Protein AF-E3BGP5-F1 (afdb_monomer)

Mean predicted aligned error: 3.5 Å

Organism: NCBI:txid796620

Sequence (124 aa):
MTNDKLLEKFGQILMTEVRDKAIEKYEMIVSGRMKSAAAIEFNKQLSALSDDQLSLIREVVVNSIDDAIHNFLWVIEQHEDHVELICSEGASKANMNDISDGLSGEIYTENGWIALFSKYKENY

Nearest PDB structures (foldseek):
  3lf9-assembly1_A  TM=4.223E-01  e=5.109E+00  synthetic construct
  4oyd-assembly2_D  TM=3.986E-01  e=8.044E+00  synthetic construct

Structure (mmCIF, N/CA/C/O backbone):
data_AF-E3BGP5-F1
#
_entry.id   AF-E3BGP5-F1
#
loop_
_atom_site.group_PDB
_atom_site.id
_atom_site.type_symbol
_atom_site.label_atom_id
_atom_site.label_alt_id
_atom_site.label_comp_id
_atom_site.label_asym_id
_atom_site.label_entity_id
_atom_site.label_seq_id
_atom_site.pdbx_PDB_ins_code
_atom_site.Cartn_x
_atom_site.Cartn_y
_atom_site.Cartn_z
_atom_site.occupancy
_atom_site.B_iso_or_equiv
_atom_site.auth_seq_id
_atom_site.auth_comp_id
_atom_site.auth_asym_id
_atom_site.auth_atom_id
_atom_site.pdbx_PDB_model_num
ATOM 1 N N . MET A 1 1 ? 22.713 5.679 -12.026 1.00 59.59 1 MET A N 1
ATOM 2 C CA . MET A 1 1 ? 21.863 4.871 -11.127 1.00 59.59 1 MET A CA 1
ATOM 3 C C . MET A 1 1 ? 21.277 3.740 -11.955 1.00 59.59 1 MET A C 1
ATOM 5 O O . MET A 1 1 ? 21.102 3.970 -13.143 1.00 59.59 1 MET A O 1
ATOM 9 N N . THR A 1 2 ? 21.082 2.540 -11.406 1.00 80.50 2 THR A N 1
ATOM 10 C CA . THR A 1 2 ? 20.434 1.436 -12.142 1.00 80.50 2 THR A CA 1
ATOM 11 C C . THR A 1 2 ? 18.916 1.620 -12.123 1.00 80.50 2 THR A C 1
ATOM 13 O O . THR A 1 2 ? 18.410 2.329 -11.251 1.00 80.50 2 THR A O 1
ATOM 16 N N . ASN A 1 3 ? 18.208 1.005 -13.072 1.00 82.56 3 ASN A N 1
ATOM 17 C CA . ASN A 1 3 ? 16.744 1.021 -13.125 1.00 82.56 3 ASN A CA 1
ATOM 18 C C . ASN A 1 3 ? 16.136 0.471 -11.822 1.00 82.56 3 ASN A C 1
ATOM 20 O O . ASN A 1 3 ? 15.292 1.135 -11.227 1.00 82.56 3 ASN A O 1
ATOM 24 N N . ASP A 1 4 ? 16.697 -0.618 -11.292 1.00 87.88 4 ASP A N 1
ATOM 25 C CA . ASP A 1 4 ? 16.282 -1.237 -10.024 1.00 87.88 4 ASP A CA 1
ATOM 26 C C . ASP A 1 4 ? 16.258 -0.239 -8.861 1.00 87.88 4 ASP A C 1
ATOM 28 O O . ASP A 1 4 ? 15.331 -0.220 -8.064 1.00 87.88 4 ASP A O 1
ATOM 32 N N . LYS A 1 5 ? 17.233 0.678 -8.795 1.00 92.06 5 LYS A N 1
ATOM 33 C CA . LYS A 1 5 ? 17.286 1.690 -7.729 1.00 92.06 5 LYS A CA 1
ATOM 34 C C . LYS A 1 5 ? 16.168 2.725 -7.834 1.00 92.06 5 LYS A C 1
ATOM 36 O O . LYS A 1 5 ? 15.717 3.224 -6.809 1.00 92.06 5 LYS A O 1
ATOM 41 N N . LEU A 1 6 ? 15.740 3.083 -9.048 1.00 95.75 6 LEU A N 1
ATOM 42 C CA . LEU A 1 6 ? 14.591 3.978 -9.233 1.00 95.75 6 LEU A CA 1
ATOM 43 C C . LEU A 1 6 ? 13.281 3.278 -8.860 1.00 95.75 6 LEU A C 1
ATOM 45 O O . LEU A 1 6 ? 12.409 3.919 -8.273 1.00 95.75 6 LEU A O 1
ATOM 49 N N . LEU A 1 7 ? 13.175 1.982 -9.162 1.00 95.56 7 LEU A N 1
ATOM 50 C CA . LEU A 1 7 ? 12.025 1.157 -8.808 1.00 95.56 7 LEU A CA 1
ATOM 51 C C . LEU A 1 7 ? 11.926 0.960 -7.288 1.00 95.56 7 LEU A C 1
ATOM 53 O O . LEU A 1 7 ? 10.889 1.257 -6.700 1.00 95.56 7 LEU A O 1
ATOM 57 N N . GLU A 1 8 ? 13.030 0.592 -6.630 1.00 95.69 8 GLU A N 1
ATOM 58 C CA . GLU A 1 8 ? 13.138 0.532 -5.166 1.00 95.69 8 GLU A CA 1
ATOM 59 C C . GLU A 1 8 ? 12.792 1.879 -4.525 1.00 95.69 8 GLU A 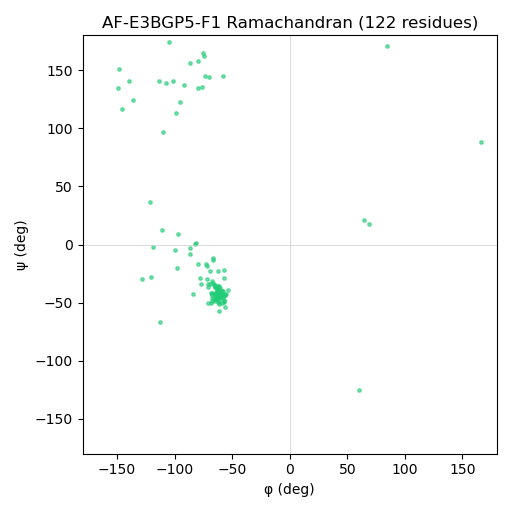C 1
ATOM 61 O O . GLU A 1 8 ? 12.049 1.937 -3.546 1.00 95.69 8 GLU A O 1
ATOM 66 N N . LYS A 1 9 ? 13.294 2.986 -5.090 1.00 96.50 9 LYS A N 1
ATOM 67 C CA . LYS A 1 9 ? 12.997 4.332 -4.593 1.00 96.50 9 LYS A CA 1
ATOM 68 C C . LYS A 1 9 ? 11.508 4.646 -4.668 1.00 96.50 9 LYS A C 1
ATOM 70 O O . LYS A 1 9 ? 10.952 5.191 -3.712 1.00 96.50 9 LYS A O 1
ATOM 75 N N . PHE A 1 10 ? 10.873 4.331 -5.794 1.00 97.38 10 PHE A N 1
ATOM 76 C CA . PHE A 1 10 ? 9.437 4.512 -5.960 1.00 97.38 10 PHE A CA 1
ATOM 77 C C . PHE A 1 10 ? 8.654 3.646 -4.966 1.00 97.38 10 PHE A C 1
ATOM 79 O O . PHE A 1 10 ? 7.820 4.179 -4.233 1.00 97.38 10 PHE A O 1
ATOM 86 N N . GLY A 1 11 ? 8.983 2.355 -4.871 1.00 97.38 11 GLY A N 1
ATOM 87 C CA . GLY A 1 11 ? 8.374 1.426 -3.922 1.00 97.38 11 GLY A CA 1
ATOM 88 C C . GLY A 1 11 ? 8.500 1.901 -2.478 1.00 97.38 11 GLY A C 1
ATOM 89 O O . GLY A 1 11 ? 7.515 1.915 -1.740 1.00 97.38 11 GLY A O 1
ATOM 90 N N . GLN A 1 12 ? 9.677 2.394 -2.085 1.00 98.06 12 GLN A N 1
ATOM 91 C CA . GLN A 1 12 ? 9.900 2.972 -0.764 1.00 98.06 12 GLN A CA 1
ATOM 92 C C . GLN A 1 12 ? 8.962 4.152 -0.500 1.00 98.06 12 GLN A C 1
ATOM 94 O O . GLN A 1 12 ? 8.288 4.167 0.526 1.00 98.06 12 GLN A O 1
ATOM 99 N N . ILE A 1 13 ? 8.886 5.116 -1.425 1.00 98.19 13 ILE A N 1
ATOM 100 C CA . ILE A 1 13 ? 8.002 6.282 -1.292 1.00 98.19 13 ILE A CA 1
ATOM 101 C C . ILE A 1 13 ? 6.542 5.834 -1.186 1.00 98.19 13 ILE A C 1
ATOM 103 O O . ILE A 1 13 ? 5.818 6.306 -0.311 1.00 98.19 13 ILE A O 1
ATOM 107 N N . LEU A 1 14 ? 6.100 4.916 -2.046 1.00 98.31 14 LEU A N 1
ATOM 108 C CA . LEU A 1 14 ? 4.721 4.434 -2.053 1.00 98.31 14 LEU A CA 1
ATOM 109 C C . LEU A 1 14 ? 4.360 3.754 -0.724 1.00 98.31 14 LEU A C 1
ATOM 111 O O . LEU A 1 14 ? 3.306 4.029 -0.148 1.00 98.31 14 LEU A O 1
ATOM 115 N N . MET A 1 15 ? 5.249 2.916 -0.192 1.00 98.38 15 MET A N 1
ATOM 116 C CA . MET A 1 15 ? 5.009 2.242 1.082 1.00 98.38 15 MET A CA 1
ATOM 117 C C . MET A 1 15 ? 5.017 3.217 2.258 1.00 98.38 15 MET A C 1
ATOM 119 O O . MET A 1 15 ? 4.058 3.237 3.026 1.00 98.38 15 MET A O 1
ATOM 123 N N . THR A 1 16 ? 6.042 4.063 2.393 1.00 98.50 16 THR A N 1
ATOM 124 C CA . THR A 1 16 ? 6.183 4.915 3.584 1.00 98.50 16 THR A CA 1
ATOM 125 C C . THR A 1 16 ? 5.254 6.124 3.564 1.00 98.50 16 THR A C 1
ATOM 127 O O . THR A 1 16 ? 4.784 6.558 4.614 1.00 98.50 16 THR A O 1
ATOM 130 N N . GLU A 1 17 ? 4.969 6.689 2.389 1.00 98.31 17 GLU A N 1
ATOM 131 C CA . GLU A 1 17 ? 4.208 7.937 2.267 1.00 98.31 17 GLU A CA 1
ATOM 132 C C . GLU A 1 17 ? 2.726 7.725 1.955 1.00 98.31 17 GLU A C 1
ATOM 134 O O . GLU A 1 17 ? 1.930 8.629 2.221 1.00 98.31 17 GLU A O 1
ATOM 139 N N . VAL A 1 18 ? 2.336 6.560 1.425 1.00 98.31 18 VAL A N 1
ATOM 140 C CA . VAL A 1 18 ? 0.934 6.255 1.098 1.00 98.31 18 VAL A CA 1
ATOM 141 C C . VAL A 1 18 ? 0.396 5.157 2.003 1.00 98.31 18 VAL A C 1
ATOM 143 O O . VAL A 1 18 ? -0.471 5.438 2.834 1.00 98.31 18 VAL A O 1
ATOM 146 N N . ARG A 1 19 ? 0.920 3.931 1.882 1.00 98.06 19 ARG A N 1
ATOM 147 C CA . ARG A 1 19 ? 0.393 2.769 2.615 1.00 98.06 19 ARG A CA 1
ATOM 148 C C . ARG A 1 19 ? 0.511 2.958 4.126 1.00 98.06 19 ARG A C 1
ATOM 150 O O . ARG A 1 19 ? -0.496 2.965 4.833 1.00 98.06 19 ARG A O 1
ATOM 157 N N . ASP A 1 20 ? 1.724 3.193 4.617 1.00 98.56 20 ASP A N 1
ATOM 158 C CA . ASP A 1 20 ? 2.001 3.311 6.048 1.00 98.56 20 ASP A CA 1
ATOM 159 C C . ASP A 1 20 ? 1.262 4.493 6.665 1.00 98.56 20 ASP A C 1
ATOM 161 O O . ASP A 1 20 ? 0.674 4.353 7.733 1.00 98.56 20 ASP A O 1
ATOM 165 N N . LYS A 1 21 ? 1.207 5.641 5.978 1.00 98.25 21 LYS A N 1
ATOM 166 C CA . LYS A 1 21 ? 0.450 6.803 6.465 1.00 98.25 21 LYS A CA 1
ATOM 167 C C . LYS A 1 21 ? -1.052 6.547 6.529 1.00 98.25 21 LYS A C 1
ATOM 169 O O . LYS A 1 21 ? -1.713 7.044 7.446 1.00 98.25 21 LYS A O 1
ATOM 174 N N . ALA A 1 22 ? -1.611 5.794 5.581 1.00 98.12 22 ALA A N 1
ATOM 175 C CA . ALA A 1 22 ? -3.021 5.417 5.614 1.00 98.12 22 ALA A CA 1
ATOM 176 C C . ALA A 1 22 ? -3.320 4.501 6.814 1.00 98.12 22 ALA A C 1
ATOM 178 O O . ALA A 1 22 ? -4.278 4.751 7.554 1.00 98.12 22 ALA A O 1
ATOM 179 N N . ILE A 1 23 ? -2.454 3.518 7.070 1.00 98.31 23 ILE A N 1
ATOM 180 C CA . ILE A 1 23 ? -2.564 2.614 8.222 1.00 98.31 23 ILE A CA 1
ATOM 181 C C . ILE A 1 23 ? -2.335 3.371 9.543 1.00 98.31 23 ILE A C 1
ATOM 183 O O . ILE A 1 23 ? -3.086 3.189 10.501 1.00 98.31 23 ILE A O 1
ATOM 187 N N . GLU A 1 24 ? -1.360 4.280 9.609 1.00 97.62 24 GLU A N 1
ATOM 188 C CA . GLU A 1 24 ? -1.118 5.130 10.783 1.00 97.62 24 GLU A CA 1
ATOM 189 C C . GLU A 1 24 ? -2.319 6.008 11.105 1.00 97.62 24 GLU A C 1
ATOM 191 O O . GLU A 1 24 ? -2.654 6.203 12.273 1.00 97.62 24 GLU A O 1
ATOM 196 N N . LYS A 1 25 ? -3.011 6.523 10.086 1.00 96.06 25 LYS A N 1
ATOM 197 C CA . LYS A 1 25 ? -4.241 7.285 10.298 1.00 96.06 25 LYS A CA 1
ATOM 198 C C . LYS A 1 25 ? -5.320 6.433 10.960 1.00 96.06 25 LYS A C 1
ATOM 200 O O . LYS A 1 25 ? -5.954 6.923 11.895 1.00 96.06 25 LYS A O 1
ATOM 205 N N . TYR A 1 26 ? -5.509 5.190 10.517 1.00 95.94 26 TYR A N 1
ATOM 206 C CA . TYR A 1 26 ? -6.401 4.243 11.190 1.00 95.94 26 TYR A CA 1
ATOM 207 C C . TYR A 1 26 ? -5.984 4.039 12.656 1.00 95.94 26 TYR A C 1
ATOM 209 O O . TYR A 1 26 ? -6.794 4.251 13.559 1.00 95.94 26 TYR A O 1
ATOM 217 N N . GLU A 1 27 ? -4.702 3.768 12.911 1.00 96.38 27 GLU A N 1
ATOM 218 C CA . GLU A 1 27 ? -4.162 3.579 14.266 1.00 96.38 27 GLU A CA 1
ATOM 219 C C . GLU A 1 27 ? -4.371 4.803 15.169 1.00 96.38 27 GLU A C 1
ATOM 221 O O . GLU A 1 27 ? -4.730 4.684 16.344 1.00 96.38 27 GLU A O 1
ATOM 226 N N . MET A 1 28 ? -4.196 6.014 14.639 1.00 96.94 28 MET A N 1
ATOM 227 C CA . MET A 1 28 ? -4.447 7.246 15.388 1.00 96.94 28 MET A CA 1
ATOM 228 C C . MET A 1 28 ? -5.934 7.448 15.707 1.00 96.94 28 MET A C 1
ATOM 230 O O . MET A 1 28 ? -6.248 8.041 16.742 1.00 96.94 28 MET A O 1
ATOM 234 N N . ILE A 1 29 ? -6.848 6.982 14.848 1.00 96.81 29 ILE A N 1
ATOM 235 C CA . ILE A 1 29 ? -8.293 7.012 15.115 1.00 96.81 29 ILE A CA 1
ATOM 236 C C . ILE A 1 29 ? -8.636 5.998 16.208 1.00 96.81 29 ILE A C 1
ATOM 238 O O . ILE A 1 29 ? -9.258 6.375 17.198 1.00 96.81 29 ILE A O 1
ATOM 242 N N . VAL A 1 30 ? -8.194 4.744 16.083 1.00 96.31 30 VAL A N 1
ATOM 243 C CA . VAL A 1 30 ? -8.467 3.683 17.072 1.00 96.31 30 VAL A CA 1
ATOM 244 C C . VAL A 1 30 ? -7.877 4.022 18.443 1.00 96.31 30 VAL A C 1
ATOM 246 O O . VAL A 1 30 ? -8.529 3.825 19.463 1.00 96.31 30 VAL A O 1
ATOM 249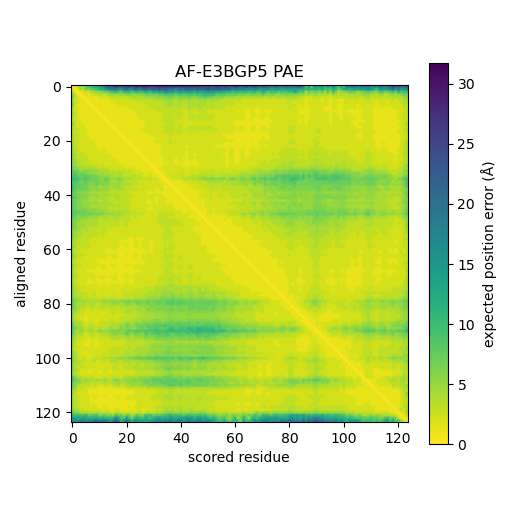 N N . SER A 1 31 ? -6.684 4.621 18.488 1.00 95.44 31 SER A N 1
ATOM 250 C CA . SER A 1 31 ? -6.032 5.031 19.743 1.00 95.44 31 SER A CA 1
ATOM 251 C C . SER A 1 31 ? -6.509 6.377 20.309 1.00 95.44 31 SER A C 1
ATOM 253 O O . SER A 1 31 ? -5.988 6.824 21.332 1.00 95.44 31 SER A O 1
ATOM 255 N N . GLY A 1 32 ? -7.453 7.061 19.652 1.00 95.44 32 GLY A N 1
ATOM 256 C CA . GLY A 1 32 ? -7.996 8.345 20.115 1.00 95.44 32 GLY A CA 1
ATOM 257 C C . GLY A 1 32 ? -7.006 9.518 20.045 1.00 95.44 32 GLY A C 1
ATOM 258 O O . GLY A 1 32 ? -7.207 10.549 20.684 1.00 95.44 32 GLY A O 1
ATOM 259 N N . ARG A 1 33 ? -5.920 9.387 19.274 1.00 96.00 33 ARG A N 1
ATOM 260 C CA . ARG A 1 33 ? -4.890 10.433 19.107 1.00 96.00 33 ARG A CA 1
ATOM 261 C C . ARG A 1 33 ? -5.307 11.527 18.120 1.00 96.00 33 ARG A C 1
ATOM 263 O O . ARG A 1 33 ? -4.722 12.612 18.117 1.00 96.00 33 ARG A O 1
ATOM 270 N N . MET A 1 34 ? -6.321 11.265 17.294 1.00 94.62 34 MET A N 1
ATOM 271 C CA . MET A 1 34 ? -6.893 12.241 16.364 1.00 94.62 34 MET A CA 1
ATOM 272 C C . MET A 1 34 ? -7.861 13.203 17.062 1.00 94.62 34 MET A C 1
ATOM 274 O O . MET A 1 34 ? -8.747 12.786 17.798 1.00 94.62 34 MET A O 1
ATOM 278 N N . LYS A 1 35 ? -7.734 14.504 16.772 1.00 92.44 35 LYS A N 1
ATOM 279 C CA . LYS A 1 35 ? -8.528 15.570 17.420 1.00 92.44 35 LYS A CA 1
ATOM 280 C C . LYS A 1 35 ? -9.721 16.074 16.603 1.00 92.44 35 LYS A C 1
ATOM 282 O O . LYS A 1 35 ? -10.455 16.939 17.073 1.00 92.44 35 LYS A O 1
ATOM 287 N N . SER A 1 36 ? -9.897 15.608 15.366 1.00 95.31 36 SER A N 1
ATOM 288 C CA . SER A 1 36 ? -11.033 16.039 14.548 1.00 95.31 36 SER A CA 1
ATOM 289 C C . SER A 1 36 ? -12.337 15.456 15.094 1.00 95.31 36 SER A C 1
ATOM 291 O 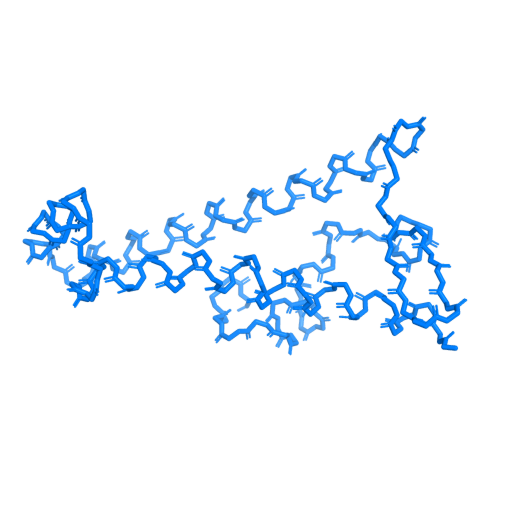O . SER A 1 36 ? -12.364 14.317 15.552 1.00 95.31 36 SER A O 1
ATOM 293 N N . ALA A 1 37 ? -13.433 16.217 15.010 1.00 95.38 37 ALA A N 1
ATOM 294 C CA . ALA A 1 37 ? -14.734 15.790 15.536 1.00 95.38 37 ALA A CA 1
ATOM 295 C C . ALA A 1 37 ? -15.184 14.432 14.964 1.00 95.38 37 ALA A C 1
ATOM 297 O O . ALA A 1 37 ? -15.621 13.564 15.711 1.00 95.38 37 ALA A O 1
ATOM 298 N N . ALA A 1 38 ? -14.993 14.217 13.657 1.00 94.69 38 ALA A N 1
ATOM 299 C CA . ALA A 1 38 ? -15.304 12.944 13.010 1.00 94.69 38 ALA A CA 1
ATOM 300 C C . ALA A 1 38 ? -14.462 11.778 13.557 1.00 94.69 38 ALA A C 1
ATOM 302 O O . ALA A 1 38 ? -14.989 10.694 13.777 1.00 94.69 38 ALA A O 1
ATOM 303 N N . ALA A 1 39 ? -13.166 11.990 13.808 1.00 94.25 39 ALA A N 1
ATOM 304 C CA . ALA A 1 39 ? -12.303 10.939 14.340 1.00 94.25 39 ALA A CA 1
ATOM 305 C C . ALA A 1 39 ? -12.611 10.615 15.807 1.00 94.25 39 ALA A C 1
ATOM 307 O O . ALA A 1 39 ? -12.529 9.455 16.191 1.00 94.25 39 ALA A O 1
ATOM 308 N N . ILE A 1 40 ? -13.000 11.615 16.603 1.00 95.62 40 ILE A N 1
ATOM 309 C CA . ILE A 1 40 ? -13.455 11.413 17.986 1.00 95.62 40 ILE A CA 1
ATOM 310 C C . ILE A 1 40 ? -14.731 10.563 18.005 1.00 95.62 40 ILE A C 1
ATOM 312 O O . ILE A 1 40 ? -14.831 9.625 18.793 1.00 95.62 40 ILE A O 1
ATOM 316 N N . GLU A 1 41 ? -15.686 10.853 17.118 1.00 95.69 41 GLU A N 1
ATOM 317 C CA . GLU A 1 41 ? -16.924 10.075 17.024 1.00 95.69 41 GLU A CA 1
ATOM 318 C C . GLU A 1 41 ? -16.658 8.632 16.570 1.00 95.69 41 GLU A C 1
ATOM 320 O O . GLU A 1 41 ? -17.169 7.692 17.179 1.00 95.69 41 GLU A O 1
ATOM 325 N N . PHE A 1 42 ? -15.784 8.433 15.576 1.00 95.00 42 PHE A N 1
ATOM 326 C CA . PHE A 1 42 ? -15.353 7.087 15.191 1.00 95.00 42 PHE A CA 1
ATOM 327 C C . PHE A 1 42 ? -14.656 6.355 16.335 1.00 95.00 42 PHE A C 1
ATOM 329 O O . PHE A 1 42 ? -14.991 5.206 16.606 1.00 95.00 42 PHE A O 1
ATOM 336 N N . ASN A 1 43 ? -13.726 7.009 17.036 1.00 97.00 43 ASN A N 1
ATOM 337 C CA . ASN A 1 43 ? -13.032 6.409 18.170 1.00 97.00 43 ASN A CA 1
ATOM 338 C C . ASN A 1 43 ? -14.012 5.939 19.250 1.00 97.00 43 ASN A C 1
ATOM 340 O O . ASN A 1 43 ? -13.887 4.821 19.737 1.00 97.00 43 ASN A O 1
ATOM 344 N N . LYS A 1 44 ? -15.027 6.749 19.573 1.00 95.88 44 LYS A N 1
ATOM 345 C CA . LYS A 1 44 ? -16.063 6.381 20.543 1.00 95.88 44 LYS A CA 1
ATOM 346 C C . LYS A 1 44 ? -16.791 5.099 20.136 1.00 95.88 44 LYS A C 1
ATOM 348 O O . LYS A 1 44 ? -16.975 4.220 20.973 1.00 95.88 44 LYS A O 1
ATOM 353 N N . GLN A 1 45 ? -17.176 4.973 18.867 1.00 96.25 45 GLN A N 1
ATOM 354 C CA . GLN A 1 45 ? -17.846 3.770 18.360 1.00 96.25 45 GLN A CA 1
ATOM 355 C C . GLN A 1 45 ? -16.911 2.555 18.358 1.00 96.25 45 GLN A C 1
ATOM 357 O O . GLN A 1 45 ? -17.298 1.481 18.810 1.00 96.25 45 GLN A O 1
ATOM 362 N N . LEU A 1 46 ? -15.665 2.741 17.919 1.00 95.56 46 LEU A N 1
ATOM 363 C CA . LEU A 1 46 ? -14.649 1.688 17.874 1.00 95.56 46 LEU A CA 1
ATOM 364 C C . LEU A 1 46 ? -14.253 1.205 19.277 1.00 95.56 46 LEU A C 1
ATOM 366 O O . LEU A 1 46 ? -14.040 0.016 19.470 1.00 95.56 46 LEU A O 1
ATOM 370 N N . SER A 1 47 ? -14.227 2.093 20.275 1.00 94.62 47 SER A N 1
ATOM 371 C CA . SER A 1 47 ? -13.882 1.754 21.665 1.00 94.62 47 SER A CA 1
ATOM 372 C C . SER A 1 47 ? -14.891 0.840 22.369 1.00 94.62 47 SER A C 1
ATOM 374 O O . SER A 1 47 ? -14.595 0.314 23.438 1.00 94.62 47 SER A O 1
ATOM 376 N N . ALA A 1 48 ? -16.081 0.653 21.790 1.00 95.94 48 ALA A N 1
ATOM 377 C CA . ALA A 1 48 ? -17.083 -0.283 22.291 1.00 95.94 48 ALA A CA 1
ATOM 378 C C . ALA A 1 48 ? -16.893 -1.717 21.760 1.00 95.94 48 ALA A C 1
ATOM 380 O O . ALA A 1 48 ? -17.608 -2.621 22.194 1.00 95.94 48 ALA A O 1
ATOM 381 N N . LEU A 1 49 ? -15.97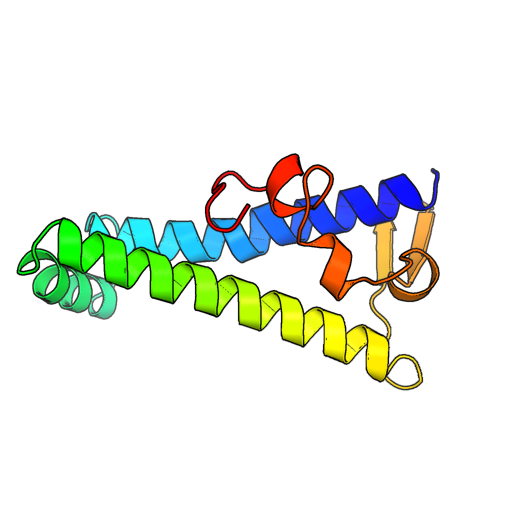9 -1.919 20.808 1.00 96.94 49 LEU A N 1
ATOM 382 C CA . LEU A 1 49 ? -15.697 -3.214 20.192 1.00 96.94 49 LEU A CA 1
ATOM 383 C C . LEU A 1 49 ? -14.658 -4.000 21.000 1.00 96.94 49 LEU A C 1
ATOM 385 O O . LEU A 1 49 ? -13.850 -3.418 21.722 1.00 96.94 49 LEU A O 1
ATOM 389 N N . SER A 1 50 ? -14.671 -5.327 20.863 1.00 97.44 50 SER A N 1
ATOM 390 C CA . SER A 1 50 ? -13.612 -6.177 21.416 1.00 97.44 50 SER A CA 1
ATOM 391 C C . SER A 1 50 ? -12.324 -6.089 20.593 1.00 97.44 50 SER A C 1
ATOM 393 O O . SER A 1 50 ? -12.345 -5.712 19.419 1.00 97.44 50 SER A O 1
ATOM 395 N N . ASP A 1 51 ? -11.208 -6.518 21.185 1.00 95.75 51 ASP A N 1
ATOM 396 C CA . ASP A 1 51 ? -9.913 -6.575 20.497 1.00 95.75 51 ASP A CA 1
ATOM 397 C C . ASP A 1 51 ? -9.970 -7.452 19.233 1.00 95.75 51 ASP A C 1
ATOM 399 O O . ASP A 1 51 ? -9.457 -7.052 18.190 1.00 95.75 51 ASP A O 1
ATOM 403 N N . ASP A 1 52 ? -10.677 -8.589 19.273 1.00 97.25 52 ASP A N 1
ATOM 404 C CA . ASP A 1 52 ? -10.868 -9.461 18.102 1.00 97.25 52 ASP A CA 1
ATOM 405 C C . ASP A 1 52 ? -11.637 -8.755 16.973 1.00 97.25 52 ASP A C 1
ATOM 407 O O . ASP A 1 52 ? -11.296 -8.880 15.795 1.00 97.25 52 ASP A O 1
ATOM 411 N N . GLN A 1 53 ? -12.668 -7.974 17.318 1.00 97.69 53 GLN A N 1
ATOM 412 C CA . GLN A 1 53 ? -13.437 -7.197 16.342 1.00 97.69 53 GLN A CA 1
ATOM 413 C C . GLN A 1 53 ? -12.595 -6.068 15.740 1.00 97.69 53 GLN A C 1
ATOM 415 O O . GLN A 1 53 ? -12.641 -5.848 14.530 1.00 97.69 53 GLN A O 1
ATOM 420 N N . LEU A 1 54 ? -11.807 -5.369 16.562 1.00 96.69 54 LEU A N 1
ATOM 421 C CA . LEU A 1 54 ? -10.881 -4.335 16.097 1.00 96.69 54 LEU A CA 1
ATOM 422 C C . LEU A 1 54 ? -9.772 -4.916 15.217 1.00 96.69 54 LEU A C 1
ATOM 424 O O . LEU A 1 54 ? -9.395 -4.288 14.227 1.00 96.69 54 LEU A O 1
ATOM 428 N N . SER A 1 55 ? -9.287 -6.117 15.536 1.00 96.00 55 SER A N 1
ATOM 429 C CA . SER A 1 55 ? -8.309 -6.835 14.718 1.00 96.00 55 SER A CA 1
ATOM 430 C C . SER A 1 55 ? -8.884 -7.190 13.348 1.00 96.00 55 SER A C 1
ATOM 432 O O . SER A 1 55 ? -8.245 -6.917 12.335 1.00 96.00 55 SER A O 1
ATOM 434 N N . LEU A 1 56 ? -10.113 -7.716 13.291 1.00 96.94 56 LEU A N 1
ATOM 435 C CA . LEU A 1 56 ? -10.782 -8.013 12.021 1.00 96.94 56 LEU A CA 1
ATOM 436 C C . LEU A 1 56 ? -11.015 -6.744 11.184 1.00 96.94 56 LEU A C 1
ATOM 438 O O . LEU A 1 56 ? -10.787 -6.737 9.977 1.00 96.94 56 LEU A O 1
ATOM 442 N N . ILE A 1 57 ? -11.438 -5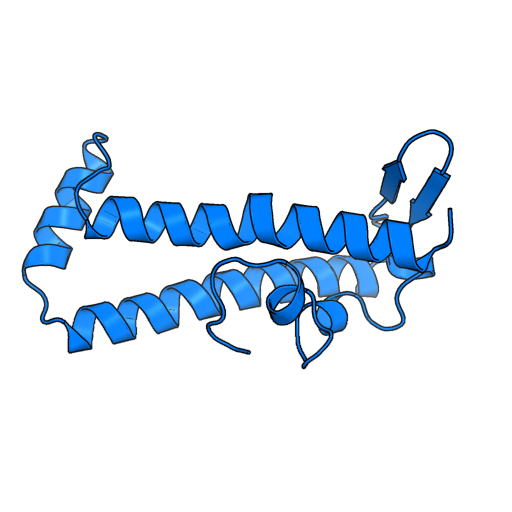.643 11.814 1.00 96.69 57 ILE A N 1
ATOM 443 C CA . ILE A 1 57 ? -11.602 -4.357 11.119 1.00 96.69 57 ILE A CA 1
ATOM 444 C C . ILE A 1 57 ? -10.260 -3.868 10.573 1.00 96.69 57 ILE A C 1
ATOM 446 O O . ILE A 1 57 ? -10.201 -3.418 9.429 1.00 96.69 57 ILE A O 1
ATOM 450 N N . ARG A 1 58 ? -9.186 -3.969 11.365 1.00 96.69 58 ARG A N 1
ATOM 451 C CA . ARG A 1 58 ? -7.836 -3.614 10.922 1.00 96.69 58 ARG A CA 1
ATOM 452 C C . ARG A 1 58 ? -7.446 -4.415 9.685 1.00 96.69 58 ARG A C 1
ATOM 454 O O . ARG A 1 58 ? -7.000 -3.814 8.715 1.00 96.69 58 ARG A O 1
ATOM 461 N N . GLU A 1 59 ? -7.652 -5.728 9.700 1.00 97.06 59 GLU A N 1
ATOM 462 C CA . GLU A 1 59 ? -7.359 -6.604 8.564 1.00 97.06 59 GLU A CA 1
ATOM 463 C C . GLU A 1 59 ? -8.114 -6.160 7.305 1.00 97.06 59 GLU A C 1
ATOM 465 O O . GLU A 1 59 ? -7.499 -5.962 6.258 1.00 97.06 59 GLU A O 1
ATOM 470 N N . VAL A 1 60 ? -9.421 -5.899 7.411 1.00 97.31 60 VAL A N 1
ATOM 471 C CA . VAL A 1 60 ? -10.234 -5.409 6.284 1.00 97.31 60 VAL A CA 1
ATOM 472 C C . VAL A 1 60 ? -9.732 -4.058 5.766 1.00 97.31 60 VAL A C 1
ATOM 474 O O . VAL A 1 60 ? -9.648 -3.856 4.554 1.00 97.31 60 VAL A O 1
ATOM 477 N N . VAL A 1 61 ? -9.384 -3.128 6.660 1.00 97.19 61 VAL A N 1
ATOM 478 C CA . VAL A 1 61 ? -8.871 -1.800 6.289 1.00 97.19 61 VAL A CA 1
ATOM 479 C C . VAL A 1 61 ? -7.532 -1.910 5.565 1.00 97.19 61 VAL A C 1
ATOM 481 O O . VAL A 1 61 ? -7.368 -1.283 4.521 1.00 97.19 61 VAL A O 1
ATOM 484 N N . VAL A 1 62 ? -6.591 -2.700 6.091 1.00 97.56 62 VAL A N 1
ATOM 485 C CA . VAL A 1 62 ? -5.270 -2.881 5.473 1.00 97.56 62 VAL A CA 1
ATOM 486 C C . VAL A 1 62 ? -5.409 -3.548 4.104 1.00 97.56 62 VAL A C 1
ATOM 488 O O . VAL A 1 62 ? -4.882 -3.016 3.133 1.00 97.56 62 VAL A O 1
ATOM 491 N N . ASN A 1 63 ? -6.202 -4.620 3.989 1.00 97.00 63 ASN A N 1
ATOM 492 C CA . ASN A 1 63 ? -6.472 -5.265 2.698 1.00 97.00 63 ASN A CA 1
ATOM 493 C C . ASN A 1 63 ? -7.110 -4.296 1.692 1.00 97.00 63 ASN A C 1
ATOM 495 O O . ASN A 1 63 ? -6.687 -4.232 0.546 1.00 97.00 63 ASN A O 1
ATOM 499 N N . SER A 1 64 ? -8.060 -3.461 2.126 1.00 98.12 64 SER A N 1
ATOM 500 C CA . SER A 1 64 ? -8.688 -2.467 1.241 1.00 98.12 64 SER A CA 1
ATOM 501 C C . SER A 1 64 ? -7.702 -1.399 0.746 1.00 98.12 64 SER A C 1
ATOM 503 O O . SER A 1 64 ? -7.834 -0.905 -0.374 1.00 98.12 64 SER A O 1
ATOM 505 N N . ILE A 1 65 ? -6.731 -1.006 1.580 1.00 98.19 65 ILE A N 1
ATOM 506 C CA . ILE A 1 65 ? -5.655 -0.082 1.190 1.00 98.19 65 ILE A CA 1
ATOM 507 C C . ILE A 1 65 ? -4.741 -0.759 0.164 1.00 98.19 65 ILE A C 1
ATOM 509 O O . ILE A 1 65 ?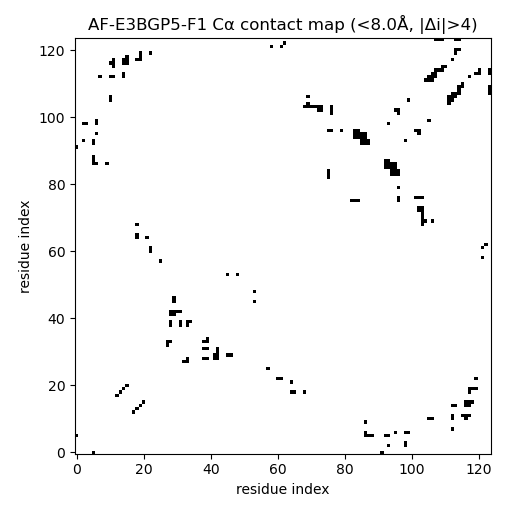 -4.429 -0.149 -0.859 1.00 98.19 65 ILE A O 1
ATOM 513 N N . ASP A 1 66 ? -4.352 -2.006 0.420 1.00 97.44 66 ASP A N 1
ATOM 514 C CA . ASP A 1 66 ? -3.468 -2.783 -0.451 1.00 97.44 66 ASP A CA 1
ATOM 515 C C . ASP A 1 66 ? -4.110 -3.015 -1.821 1.00 97.44 66 ASP A C 1
ATOM 517 O O . ASP A 1 66 ? -3.487 -2.725 -2.840 1.00 97.44 66 ASP A O 1
ATOM 521 N N . ASP A 1 67 ? -5.383 -3.411 -1.851 1.00 97.56 67 ASP A N 1
ATOM 522 C CA . ASP A 1 67 ? -6.162 -3.586 -3.079 1.00 97.56 67 ASP A CA 1
ATOM 523 C C . ASP A 1 67 ? -6.276 -2.284 -3.874 1.00 97.56 67 ASP A C 1
ATOM 525 O O . ASP A 1 67 ? -6.187 -2.282 -5.103 1.00 97.56 67 ASP A O 1
ATOM 529 N N . ALA A 1 68 ? -6.476 -1.148 -3.202 1.00 98.44 68 ALA A N 1
ATOM 530 C CA . ALA A 1 68 ? -6.544 0.142 -3.880 1.00 98.44 68 ALA A CA 1
ATOM 531 C C . ALA A 1 68 ? -5.201 0.510 -4.531 1.00 98.44 68 ALA A C 1
ATOM 533 O O . ALA A 1 68 ? -5.188 0.991 -5.665 1.00 98.44 68 ALA A O 1
ATOM 534 N N . ILE A 1 69 ? -4.082 0.266 -3.839 1.00 98.19 69 ILE A N 1
ATOM 535 C CA . ILE A 1 69 ? -2.736 0.499 -4.380 1.00 98.19 69 ILE A CA 1
ATOM 536 C C . ILE A 1 69 ? -2.465 -0.457 -5.546 1.00 98.19 69 ILE A C 1
ATOM 538 O O . ILE A 1 69 ? -2.036 -0.003 -6.604 1.00 98.19 69 ILE A O 1
ATOM 542 N N . HIS A 1 70 ? -2.768 -1.745 -5.389 1.00 97.81 70 HIS A N 1
ATOM 543 C CA . HIS A 1 70 ? -2.613 -2.746 -6.442 1.00 97.81 70 HIS A CA 1
ATOM 544 C C . HIS A 1 70 ? -3.389 -2.366 -7.701 1.00 97.81 70 HIS A C 1
ATOM 546 O O . HIS A 1 70 ? -2.804 -2.263 -8.776 1.00 97.81 70 HIS A O 1
ATOM 552 N N . ASN A 1 71 ? -4.688 -2.086 -7.566 1.00 98.12 71 ASN A N 1
ATOM 553 C CA . ASN A 1 71 ? -5.536 -1.705 -8.693 1.00 98.12 71 ASN A CA 1
ATOM 554 C C . ASN A 1 71 ? -5.065 -0.403 -9.348 1.00 98.12 71 ASN A C 1
ATOM 556 O O . ASN A 1 71 ? -5.146 -0.267 -10.567 1.00 98.12 71 ASN A O 1
ATOM 560 N N . PHE A 1 72 ? -4.558 0.551 -8.560 1.00 97.94 72 PHE A N 1
ATOM 561 C CA . PHE A 1 72 ? -3.971 1.771 -9.101 1.00 97.94 72 PHE A CA 1
ATOM 562 C C . PHE A 1 72 ? -2.753 1.462 -9.977 1.00 97.94 72 PHE A C 1
ATOM 564 O O . PHE A 1 72 ? -2.721 1.906 -11.121 1.00 97.94 72 PHE A O 1
ATOM 571 N N . LEU A 1 73 ? -1.787 0.680 -9.482 1.00 97.56 73 LEU A N 1
ATOM 572 C CA . LEU A 1 73 ? -0.606 0.300 -10.265 1.00 97.56 73 LEU A CA 1
ATOM 573 C C . LEU A 1 73 ? -0.992 -0.516 -11.501 1.00 97.56 73 LEU A C 1
ATOM 575 O O . LEU A 1 73 ? -0.508 -0.228 -12.589 1.00 97.56 73 LEU A O 1
ATOM 579 N N . TRP A 1 74 ? -1.931 -1.449 -11.357 1.00 97.00 74 TRP A N 1
ATOM 580 C CA . TRP A 1 74 ? -2.430 -2.253 -12.467 1.00 97.00 74 TRP A CA 1
ATOM 581 C C . TRP A 1 74 ? -3.033 -1.384 -13.578 1.00 97.00 74 TRP A C 1
ATOM 583 O O . TRP A 1 74 ? -2.747 -1.597 -14.751 1.00 97.00 74 TRP A O 1
ATOM 593 N N . VAL A 1 75 ? -3.815 -0.351 -13.237 1.00 97.25 75 VAL A N 1
ATOM 594 C CA . VAL A 1 75 ? -4.349 0.601 -14.229 1.00 97.25 75 VAL A CA 1
ATOM 595 C C . VAL A 1 75 ? -3.231 1.347 -14.958 1.00 97.25 75 VAL A C 1
ATOM 597 O O . VAL A 1 75 ? -3.340 1.551 -16.165 1.00 97.25 75 VAL A O 1
ATOM 600 N N . ILE A 1 76 ? -2.164 1.746 -14.259 1.00 96.19 76 ILE A N 1
ATOM 601 C CA . ILE A 1 76 ? -1.003 2.385 -14.895 1.00 96.19 76 ILE A CA 1
ATOM 602 C C . ILE A 1 76 ? -0.343 1.430 -15.896 1.00 96.19 76 ILE A C 1
ATOM 604 O O . ILE A 1 76 ? -0.004 1.857 -16.997 1.00 96.19 76 ILE A O 1
ATOM 608 N N . GLU A 1 77 ? -0.207 0.148 -15.558 1.00 94.75 77 GLU A N 1
ATOM 609 C CA . GLU A 1 77 ? 0.350 -0.863 -16.465 1.00 94.75 77 GLU A CA 1
ATOM 610 C C . GLU A 1 77 ? -0.538 -1.092 -17.694 1.00 94.75 77 GLU A C 1
ATOM 612 O O . GLU A 1 77 ? -0.062 -1.074 -18.824 1.00 94.75 77 GLU A O 1
ATOM 617 N N . GLN A 1 78 ? -1.846 -1.284 -17.499 1.00 96.56 78 GLN A N 1
ATOM 618 C CA . GLN A 1 78 ? -2.760 -1.633 -18.596 1.00 96.56 78 GLN A CA 1
ATOM 619 C C . GLN A 1 78 ? -3.053 -0.476 -19.558 1.00 96.56 78 GLN A C 1
ATOM 621 O O . GLN A 1 78 ? -3.582 -0.695 -20.648 1.00 96.56 78 GLN A O 1
ATOM 626 N N . HIS A 1 79 ? -2.763 0.758 -19.151 1.00 96.19 79 HIS A N 1
ATOM 627 C CA . HIS A 1 79 ? -3.058 1.962 -19.920 1.00 96.19 79 HIS A CA 1
ATOM 628 C C . HIS A 1 79 ? -1.793 2.777 -20.224 1.00 96.19 79 HIS A C 1
ATOM 630 O O . HIS A 1 79 ? -1.853 4.008 -20.263 1.00 96.19 79 HIS A O 1
ATOM 636 N N . GLU A 1 80 ? -0.666 2.102 -20.477 1.00 92.94 80 GLU A N 1
ATOM 637 C CA . GLU A 1 80 ? 0.629 2.735 -20.775 1.00 92.94 80 GLU A CA 1
ATOM 638 C C . GLU A 1 80 ? 0.599 3.682 -21.990 1.00 92.94 80 GLU A C 1
ATOM 640 O O . GLU A 1 80 ? 1.287 4.698 -21.999 1.00 92.94 80 GLU A O 1
ATOM 645 N N . ASP A 1 81 ? -0.290 3.438 -22.961 1.00 95.06 81 ASP A N 1
ATOM 646 C CA . ASP A 1 81 ? -0.530 4.329 -24.111 1.00 95.06 81 ASP A CA 1
ATOM 647 C C . ASP A 1 81 ? -1.160 5.689 -23.726 1.00 95.06 81 ASP A C 1
ATOM 649 O O . ASP A 1 81 ? -1.290 6.596 -24.558 1.00 95.06 81 ASP A O 1
ATOM 653 N N . HIS A 1 82 ? -1.634 5.834 -22.487 1.00 95.62 82 HIS A N 1
ATOM 654 C CA . HIS A 1 82 ? -2.404 6.991 -22.021 1.00 95.62 82 HIS A CA 1
ATOM 655 C C . HIS A 1 82 ? -1.856 7.624 -20.744 1.00 95.62 82 HIS A C 1
ATOM 657 O O . HIS A 1 82 ? -2.047 8.826 -20.536 1.00 95.62 82 HIS A O 1
ATOM 663 N N . VAL A 1 83 ? -1.225 6.835 -19.874 1.00 94.56 83 VAL A N 1
ATOM 664 C CA . VAL A 1 83 ? -0.744 7.286 -18.570 1.00 94.56 83 VAL A CA 1
ATOM 665 C C . VAL A 1 83 ? 0.658 6.749 -18.327 1.00 94.56 83 VAL A C 1
ATOM 667 O O . VAL A 1 83 ? 0.882 5.546 -18.324 1.00 94.56 83 VAL A O 1
ATOM 670 N N . GLU A 1 84 ? 1.587 7.659 -18.050 1.00 94.75 84 GLU A N 1
ATOM 671 C CA . GLU A 1 84 ? 2.947 7.323 -17.638 1.00 94.75 84 GLU A CA 1
ATOM 672 C C . GLU A 1 84 ? 3.136 7.617 -16.149 1.00 94.75 84 GLU A C 1
ATOM 674 O O . GLU A 1 84 ? 2.721 8.670 -15.646 1.00 94.75 84 GLU A O 1
ATOM 679 N N . LEU A 1 85 ? 3.837 6.723 -15.451 1.00 96.25 85 LEU A N 1
ATOM 680 C CA . LEU A 1 85 ? 4.251 6.934 -14.070 1.00 96.25 85 LEU A CA 1
ATOM 681 C C . LEU A 1 85 ? 5.758 7.133 -14.026 1.00 96.25 85 LEU A C 1
ATOM 683 O O . LEU A 1 85 ? 6.538 6.187 -14.009 1.00 96.25 85 LEU A O 1
ATOM 687 N N . ILE A 1 86 ? 6.177 8.392 -13.994 1.00 96.38 86 ILE A N 1
ATOM 688 C CA . ILE A 1 86 ? 7.594 8.724 -14.038 1.00 96.38 86 ILE A CA 1
ATOM 689 C C . ILE A 1 86 ? 8.169 8.925 -12.632 1.00 96.38 86 ILE A C 1
ATOM 691 O O . ILE A 1 86 ? 7.754 9.834 -11.911 1.00 96.38 86 ILE A O 1
ATOM 695 N N . CYS A 1 87 ? 9.206 8.155 -12.288 1.00 95.81 87 CYS A N 1
ATOM 696 C CA . CYS A 1 87 ? 10.059 8.407 -11.124 1.00 95.81 87 CYS A CA 1
ATOM 697 C C . CYS A 1 87 ? 11.379 9.059 -11.560 1.00 95.81 87 CYS A C 1
ATOM 699 O O . CYS A 1 87 ? 11.970 8.705 -12.585 1.00 95.81 87 CYS A O 1
ATOM 701 N N . SER A 1 88 ? 11.860 10.018 -10.770 1.00 94.19 88 SER A N 1
ATOM 702 C CA . SER A 1 88 ? 13.124 10.708 -11.024 1.00 94.19 88 SER A CA 1
ATOM 703 C C . SER A 1 88 ? 13.902 10.946 -9.741 1.00 94.19 88 SER A C 1
ATOM 705 O O . SER A 1 88 ? 13.327 11.355 -8.733 1.00 94.19 88 SER A O 1
ATOM 707 N N . GLU A 1 89 ? 15.219 10.792 -9.810 1.00 90.25 89 GLU A N 1
ATOM 708 C CA . GLU A 1 89 ? 16.131 11.124 -8.720 1.00 90.25 89 GLU A CA 1
ATOM 709 C C . GLU A 1 89 ? 17.459 11.645 -9.293 1.00 90.25 89 GLU A C 1
ATOM 711 O O . GLU A 1 89 ? 18.182 10.972 -10.039 1.00 90.25 89 GLU A O 1
ATOM 716 N N . GLY A 1 90 ? 17.752 12.912 -8.984 1.00 89.06 90 GLY A N 1
ATOM 717 C CA . GLY A 1 90 ? 18.848 13.656 -9.598 1.00 89.06 90 GLY A CA 1
ATOM 718 C C . GLY A 1 90 ? 18.671 13.777 -11.115 1.00 89.06 90 GLY A C 1
ATOM 719 O O . GLY A 1 90 ? 17.647 14.253 -11.592 1.00 89.06 90 GLY A O 1
ATOM 720 N N . ALA A 1 91 ? 19.682 13.345 -11.873 1.00 90.12 91 ALA A N 1
ATOM 721 C CA . ALA A 1 91 ? 19.649 13.322 -13.338 1.00 90.12 91 ALA A CA 1
ATOM 722 C C . ALA A 1 91 ? 19.020 12.040 -13.925 1.00 90.12 91 ALA A C 1
ATOM 724 O O . ALA A 1 91 ? 18.927 11.920 -15.144 1.00 90.12 91 ALA A O 1
ATOM 725 N N . SER A 1 92 ? 18.631 11.070 -13.087 1.00 90.56 92 SER A N 1
ATOM 726 C CA . SER A 1 92 ? 18.022 9.812 -13.544 1.00 90.56 92 SER A CA 1
ATOM 727 C C . SER A 1 92 ? 16.501 9.954 -13.576 1.00 90.56 92 SER A C 1
ATOM 729 O O . SER A 1 92 ? 15.918 10.514 -12.647 1.00 90.56 92 SER A O 1
ATOM 731 N N . LYS A 1 93 ? 15.860 9.445 -14.630 1.00 95.06 93 LYS A N 1
ATOM 732 C CA . LYS A 1 93 ? 14.407 9.476 -14.837 1.00 95.06 93 LYS A CA 1
ATOM 733 C C . LYS A 1 93 ? 14.002 8.235 -15.632 1.00 95.06 93 LYS A C 1
ATOM 735 O O . LYS A 1 93 ? 14.667 7.932 -16.619 1.00 95.06 93 LYS A O 1
ATOM 740 N N . ALA A 1 94 ? 12.935 7.562 -15.22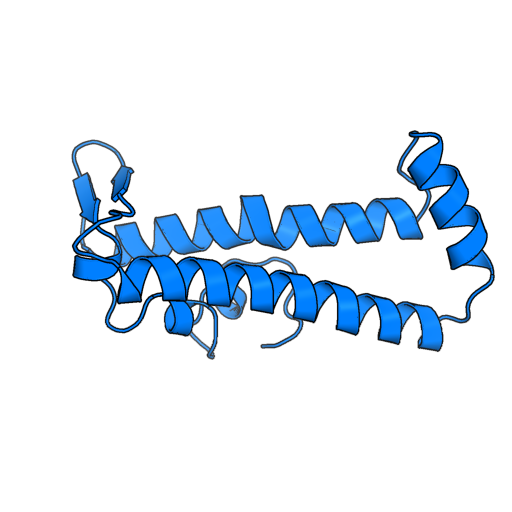1 1.00 96.06 94 ALA A N 1
ATOM 741 C CA . ALA A 1 94 ? 12.376 6.415 -15.933 1.00 96.06 94 ALA A CA 1
ATOM 742 C C . ALA A 1 94 ? 10.858 6.342 -15.732 1.00 96.06 94 ALA A C 1
ATOM 744 O O . ALA A 1 94 ? 10.352 6.792 -14.700 1.00 96.06 94 ALA A O 1
ATOM 745 N N . ASN A 1 95 ? 10.149 5.784 -16.712 1.00 96.31 95 ASN A N 1
ATOM 746 C CA . ASN A 1 95 ? 8.776 5.327 -16.532 1.00 96.31 95 ASN A CA 1
ATOM 747 C C . ASN A 1 95 ? 8.799 4.002 -15.763 1.00 96.31 95 ASN A C 1
ATOM 749 O O . ASN A 1 9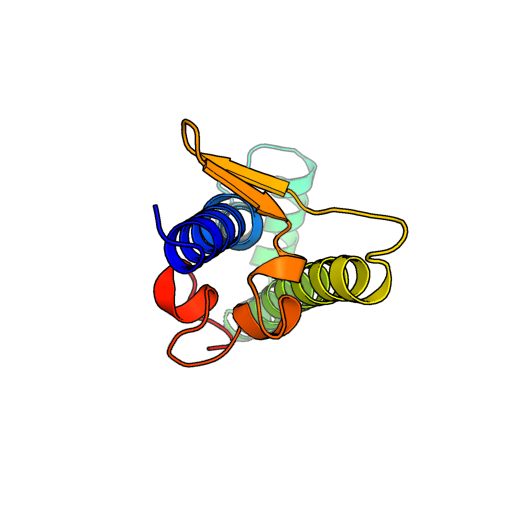5 ? 9.636 3.150 -16.052 1.00 96.31 95 ASN A O 1
ATOM 753 N N . MET A 1 96 ? 7.929 3.844 -14.767 1.00 96.12 96 MET A N 1
ATOM 754 C CA . MET A 1 96 ? 7.903 2.649 -13.919 1.00 96.12 96 MET A CA 1
ATOM 755 C C . MET A 1 96 ? 7.482 1.399 -14.691 1.00 96.12 96 MET A C 1
ATOM 757 O O . MET A 1 96 ? 8.041 0.339 -14.426 1.00 96.12 96 MET A O 1
ATOM 761 N N . ASN A 1 97 ? 6.599 1.533 -15.685 1.00 94.81 97 ASN A N 1
ATOM 762 C CA . ASN A 1 97 ? 6.216 0.414 -16.553 1.00 94.81 97 ASN A CA 1
ATOM 763 C C . ASN A 1 97 ? 7.408 -0.118 -17.365 1.00 94.81 97 ASN A C 1
ATOM 765 O O . ASN A 1 97 ? 7.544 -1.320 -17.532 1.00 94.81 97 ASN A O 1
ATOM 769 N N . ASP A 1 98 ? 8.315 0.757 -17.812 1.00 94.81 98 ASP A N 1
ATOM 770 C CA . ASP A 1 98 ? 9.464 0.354 -18.639 1.00 94.81 98 ASP A CA 1
ATOM 771 C C . ASP A 1 98 ? 10.534 -0.418 -17.849 1.00 94.81 98 ASP A C 1
ATOM 773 O O . ASP A 1 98 ? 11.433 -1.021 -18.440 1.00 94.81 98 ASP A O 1
ATOM 777 N N . ILE A 1 99 ? 10.515 -0.314 -16.516 1.00 94.88 99 ILE A N 1
ATOM 778 C CA . ILE A 1 99 ? 11.576 -0.839 -15.646 1.00 94.88 99 ILE A CA 1
ATOM 779 C C . ILE A 1 99 ? 11.104 -1.905 -14.657 1.00 94.88 99 ILE A C 1
ATOM 781 O O . ILE A 1 99 ? 11.933 -2.412 -13.906 1.00 94.88 99 ILE A O 1
ATOM 785 N N . SER A 1 100 ? 9.810 -2.220 -14.636 1.00 94.12 100 SER A N 1
ATOM 786 C CA . SER A 1 100 ? 9.229 -3.291 -13.826 1.00 94.12 100 SER A CA 1
ATOM 787 C C . SER A 1 100 ? 8.700 -4.394 -14.739 1.00 94.12 100 SER A C 1
ATOM 789 O O . SER A 1 100 ? 8.093 -4.111 -15.767 1.00 94.12 100 SER A O 1
ATOM 791 N N . ASP A 1 101 ? 8.888 -5.652 -14.338 1.00 89.25 101 ASP A N 1
ATOM 792 C CA . ASP A 1 101 ? 8.324 -6.821 -15.033 1.00 89.25 101 ASP A CA 1
ATOM 793 C C . ASP A 1 101 ? 6.848 -7.081 -14.644 1.00 89.25 101 ASP A C 1
ATOM 795 O O . ASP A 1 101 ? 6.232 -8.048 -15.100 1.00 89.25 101 ASP A O 1
ATOM 799 N N . GLY A 1 102 ? 6.284 -6.234 -13.776 1.00 93.62 102 GLY A N 1
ATOM 800 C CA . GLY A 1 102 ? 4.909 -6.302 -13.292 1.00 93.62 102 GLY A CA 1
ATOM 801 C C . GLY A 1 102 ? 4.711 -5.400 -12.073 1.00 93.62 102 GLY A C 1
ATOM 802 O O . GLY A 1 102 ? 4.835 -5.857 -10.936 1.00 93.62 102 GLY A O 1
ATOM 803 N N . LEU A 1 103 ? 4.372 -4.132 -12.300 1.00 94.38 103 LEU A N 1
ATOM 804 C CA . LEU A 1 103 ? 4.344 -3.054 -11.309 1.00 94.38 103 LEU A CA 1
ATOM 805 C C . LEU A 1 103 ? 3.406 -3.345 -10.136 1.00 94.38 103 LEU A C 1
ATOM 807 O O . LEU A 1 103 ? 3.751 -3.115 -8.979 1.00 94.38 103 LEU A O 1
ATOM 811 N N . SER A 1 104 ? 2.213 -3.866 -10.417 1.00 95.44 104 SER A N 1
ATOM 812 C CA . SER A 1 104 ? 1.251 -4.276 -9.390 1.00 95.44 104 SER A CA 1
ATOM 813 C C . SER A 1 104 ? 1.703 -5.508 -8.594 1.00 95.44 104 SER A C 1
ATOM 815 O O . SER A 1 104 ? 1.273 -5.695 -7.451 1.00 95.44 104 SER A O 1
ATOM 817 N N . GLY A 1 105 ? 2.590 -6.325 -9.171 1.00 94.25 105 GLY A N 1
ATOM 818 C CA . GLY A 1 105 ? 3.219 -7.481 -8.534 1.00 94.25 105 GLY A CA 1
ATOM 819 C C . GLY A 1 105 ? 4.358 -7.112 -7.580 1.00 94.25 105 GLY A C 1
ATOM 820 O O . GLY A 1 105 ? 4.540 -7.806 -6.581 1.00 94.25 105 GLY A O 1
ATOM 821 N N . GLU A 1 106 ? 5.050 -5.992 -7.821 1.00 95.88 106 GLU A N 1
ATOM 822 C CA . GLU A 1 106 ? 6.157 -5.487 -6.984 1.00 95.88 106 GLU A CA 1
ATOM 823 C C . GLU A 1 106 ? 5.763 -5.254 -5.516 1.00 95.88 106 GLU A C 1
ATOM 825 O O . GLU A 1 106 ? 6.609 -5.212 -4.623 1.00 95.88 106 GLU A O 1
ATOM 830 N N . ILE A 1 107 ? 4.466 -5.088 -5.240 1.00 95.69 107 ILE A N 1
ATOM 831 C CA . ILE A 1 107 ? 3.943 -4.884 -3.886 1.00 95.69 107 ILE A CA 1
ATOM 832 C C . ILE A 1 107 ? 4.229 -6.104 -2.997 1.00 95.69 107 ILE A C 1
ATOM 834 O O . ILE A 1 107 ? 4.578 -5.948 -1.820 1.00 95.69 107 ILE A O 1
ATOM 838 N N . TYR A 1 108 ? 4.068 -7.304 -3.555 1.00 91.81 108 TYR A N 1
ATOM 839 C CA . TYR A 1 108 ? 3.989 -8.563 -2.816 1.00 91.81 108 TYR A CA 1
ATOM 840 C C . TYR A 1 108 ? 5.282 -9.380 -2.944 1.00 91.81 108 TYR A C 1
A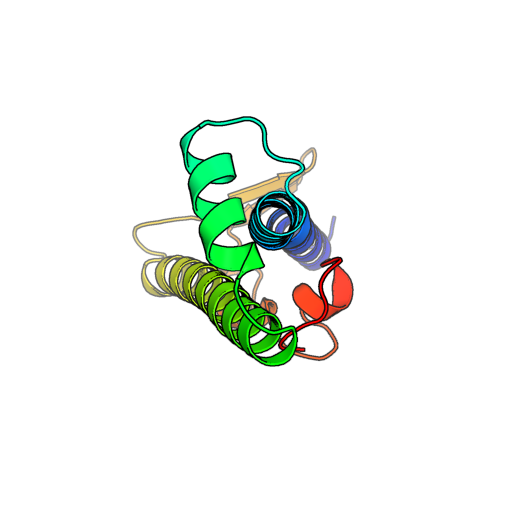TOM 842 O O . TYR A 1 108 ? 6.160 -9.044 -3.732 1.00 91.81 108 TYR A O 1
ATOM 850 N N . THR A 1 109 ? 5.368 -10.500 -2.215 1.00 88.19 109 THR A N 1
ATOM 851 C CA . THR A 1 109 ? 6.520 -11.431 -2.107 1.00 88.19 109 THR A CA 1
ATOM 852 C C . THR A 1 109 ? 7.595 -11.048 -1.089 1.00 88.19 109 THR A C 1
ATOM 854 O O . THR A 1 109 ? 7.603 -9.949 -0.541 1.00 88.19 109 THR A O 1
ATOM 857 N N . GLU A 1 110 ? 8.529 -11.980 -0.850 1.00 88.50 110 GLU A N 1
ATOM 858 C CA . GLU A 1 110 ? 9.645 -11.828 0.098 1.00 88.50 110 GLU A CA 1
ATOM 859 C C . GLU A 1 110 ? 10.620 -10.709 -0.246 1.00 88.50 110 GLU A C 1
ATOM 861 O O . GLU A 1 110 ? 11.268 -10.154 0.641 1.00 88.50 110 GLU A O 1
ATOM 866 N N . ASN A 1 111 ? 10.654 -10.327 -1.520 1.00 89.69 111 ASN A N 1
ATOM 867 C CA . ASN A 1 111 ? 11.422 -9.191 -2.012 1.00 89.69 111 ASN A CA 1
ATOM 868 C C . ASN A 1 111 ? 10.511 -8.038 -2.466 1.00 89.69 111 ASN A C 1
ATOM 870 O O . ASN A 1 111 ? 10.981 -7.114 -3.120 1.00 89.69 111 ASN A O 1
ATOM 874 N N . GLY A 1 112 ? 9.217 -8.090 -2.136 1.00 93.94 112 GLY A N 1
ATOM 875 C CA . GLY A 1 112 ? 8.245 -7.062 -2.486 1.00 93.94 112 GLY A CA 1
ATOM 876 C C . GLY A 1 112 ? 8.366 -5.806 -1.636 1.00 93.94 112 GLY A C 1
ATOM 877 O O . GLY A 1 112 ? 8.963 -5.793 -0.554 1.00 93.94 112 GLY A O 1
ATOM 878 N N . TRP A 1 113 ? 7.739 -4.725 -2.087 1.00 97.56 113 TRP A N 1
ATOM 879 C CA . TRP A 1 113 ? 7.818 -3.427 -1.423 1.00 97.56 113 TRP A CA 1
ATOM 880 C C . TRP A 1 113 ? 7.254 -3.442 0.001 1.00 97.56 113 TRP A C 1
ATOM 882 O O . TRP A 1 113 ? 7.831 -2.789 0.876 1.00 97.56 113 TRP A O 1
ATOM 892 N N . ILE A 1 114 ? 6.192 -4.210 0.285 1.00 97.38 114 ILE A N 1
ATOM 893 C CA . ILE A 1 114 ? 5.689 -4.356 1.664 1.00 97.38 114 ILE A CA 1
ATOM 894 C C . ILE A 1 114 ? 6.776 -4.976 2.554 1.00 97.38 114 ILE A C 1
ATOM 896 O O . ILE A 1 114 ? 7.101 -4.428 3.615 1.00 97.38 114 ILE A O 1
ATOM 900 N N . ALA A 1 115 ? 7.389 -6.077 2.113 1.00 96.06 115 ALA A N 1
ATOM 901 C CA . ALA A 1 115 ? 8.436 -6.779 2.852 1.00 96.06 115 ALA A CA 1
ATOM 902 C C . ALA A 1 115 ? 9.690 -5.912 3.056 1.00 96.06 115 ALA A C 1
ATOM 904 O O . ALA A 1 115 ? 10.249 -5.886 4.157 1.00 96.06 115 ALA A O 1
ATOM 905 N N . LEU A 1 116 ? 10.085 -5.127 2.052 1.00 96.19 116 LEU A N 1
ATOM 906 C CA . LEU A 1 116 ? 11.311 -4.326 2.086 1.00 96.19 116 LEU A CA 1
ATOM 907 C C . LEU A 1 116 ? 11.154 -2.971 2.788 1.00 96.19 116 LEU A C 1
ATOM 909 O O . LEU A 1 116 ? 12.027 -2.581 3.564 1.00 96.19 116 LEU A O 1
ATOM 913 N N . PHE A 1 117 ? 10.056 -2.248 2.548 1.00 97.88 117 PHE A N 1
ATOM 914 C CA . PHE A 1 117 ? 9.982 -0.814 2.864 1.00 97.88 117 PHE A CA 1
ATOM 915 C C . PHE A 1 117 ? 8.886 -0.423 3.853 1.00 97.88 117 PHE A C 1
ATOM 917 O O . PHE A 1 117 ? 9.049 0.569 4.561 1.00 97.88 117 PHE A O 1
ATOM 924 N N . SER A 1 118 ? 7.786 -1.175 3.927 1.00 98.00 118 SER A N 1
ATOM 925 C CA . SER A 1 118 ? 6.671 -0.833 4.821 1.00 98.00 118 SER A CA 1
ATOM 926 C C . SER A 1 118 ? 7.015 -1.110 6.289 1.00 98.00 118 SER A C 1
ATOM 928 O O . SER A 1 118 ? 7.692 -2.082 6.625 1.00 98.00 118 SER A O 1
ATOM 930 N N . LYS A 1 119 ? 6.525 -0.275 7.201 1.00 97.50 119 LYS A N 1
ATOM 931 C CA . LYS A 1 119 ? 6.543 -0.520 8.651 1.00 97.50 119 LYS A CA 1
ATOM 932 C C . LYS A 1 119 ? 5.549 -1.612 9.063 1.00 97.50 119 LYS A C 1
ATOM 934 O O . LYS A 1 119 ? 5.778 -2.301 10.055 1.00 97.50 119 LYS A O 1
ATOM 939 N N . TYR A 1 120 ? 4.455 -1.745 8.320 1.00 96.19 120 TYR A N 1
ATOM 940 C CA . TYR A 1 120 ? 3.343 -2.657 8.579 1.00 96.19 120 TYR A CA 1
ATOM 941 C C . TYR A 1 120 ? 3.499 -3.904 7.706 1.00 96.19 120 TYR A C 1
ATOM 943 O O . TYR A 1 120 ? 3.462 -3.815 6.484 1.00 96.19 120 TYR A O 1
ATOM 951 N N . LYS A 1 121 ? 3.743 -5.068 8.309 1.00 92.62 121 LYS A N 1
ATOM 952 C CA . LYS A 1 121 ? 4.062 -6.308 7.571 1.00 92.62 121 LYS A CA 1
ATOM 953 C C . LYS A 1 121 ? 2.854 -7.216 7.354 1.00 92.62 121 LYS A C 1
ATOM 955 O O . LYS A 1 121 ? 3.013 -8.350 6.933 1.00 92.62 121 LYS A O 1
ATOM 960 N N . GLU A 1 122 ? 1.656 -6.737 7.659 1.00 88.00 122 GLU A N 1
ATOM 961 C CA . GLU A 1 122 ? 0.420 -7.432 7.325 1.00 88.00 122 GLU A CA 1
ATOM 962 C C . GLU A 1 122 ? 0.317 -7.665 5.812 1.00 88.00 122 GLU A C 1
ATOM 964 O O . GLU A 1 122 ? 0.719 -6.800 5.026 1.00 88.00 122 GLU A O 1
ATOM 969 N N . ASN A 1 123 ? -0.269 -8.811 5.440 1.00 70.25 123 ASN A N 1
ATOM 970 C CA . ASN A 1 123 ? -0.439 -9.298 4.064 1.00 70.25 123 ASN A CA 1
ATOM 971 C C . ASN A 1 123 ? 0.873 -9.603 3.315 1.00 70.25 123 ASN A C 1
ATOM 973 O O . ASN A 1 123 ? 0.884 -9.651 2.084 1.00 70.25 123 ASN A O 1
ATOM 977 N N . TYR A 1 124 ? 1.958 -9.829 4.062 1.00 59.50 124 TYR A N 1
ATOM 978 C CA . TYR A 1 124 ? 3.214 -10.401 3.582 1.00 59.50 124 TYR A CA 1
ATOM 979 C C . TYR A 1 124 ? 3.433 -11.801 4.169 1.00 59.50 124 TYR A C 1
ATOM 981 O O . TYR A 1 124 ? 3.251 -11.960 5.400 1.00 59.50 124 TYR A O 1
#

Secondary structure (DSSP, 8-state):
--HHHHHHHHHHHHIIIIIHHHHHHHHHHHTT---SHHHHHHHHHHTTS-HHHHHHHHHHHHHHHHHHHHHHHHHHHHTTTT---EEEETTEEEEHHHH-S-TTTTTSSTTSHHHHH-S--TT-

Solvent-accessible surface area (backbone atoms only — not comparable to full-atom values): 7022 Å² total; per-residue (Å²): 133,60,62,64,58,53,52,52,51,49,37,35,48,48,22,53,67,45,54,40,45,55,54,48,51,51,51,31,26,71,70,60,71,40,84,49,69,69,38,43,54,49,20,60,61,55,70,74,51,52,71,69,55,52,50,52,49,49,51,54,52,52,51,54,52,51,51,52,52,33,53,51,39,42,51,45,58,78,35,55,97,80,41,81,55,73,48,71,61,89,94,46,71,46,47,49,69,82,66,39,101,45,64,43,55,46,48,48,62,90,87,5,28,38,62,71,46,29,87,61,59,79,96,106

Radius of gyration: 17.1 Å; Cα contacts (8 Å, |Δi|>4): 132; chains: 1; bounding box: 40×28×46 Å

Foldseek 3Di:
DDLVVLLLVVLQCCQVVQLQVQLVVVVCLCVVVDDDPVSNVSNVVNVVDDPVVSVVVSLVSSVVSLVVVLVVQVCCLVPVVPDFDWGDDDPDIDTNNVSDPRSSPLCDDCNHSLNPRHPDNPPD

pLDDT: mean 94.66, std 5.86, range [59.5, 98.56]